Protein AF-A0A920BK33-F1 (afdb_monomer)

Secondary structure (DSSP, 8-state):
-THHHHHHHHHHHHHS-HHHHHHHIIIIIIIIIIHHH-TT--SS-HHHHHHHHHHHHHHHHHHHHHHHHHTS-HHHHHHHHHTT--HHHHIIIIIHHHTHHHHHHHHHHHHHHHHHTHHHHHHHTTTT---TT-S---S-HHHHHHHTT-HHHHHHHHHTT-

Solvent-accessible surface area (backbone atoms only — not comparable to full-atom values): 8915 Å² total; per-residue (Å²): 122,59,70,76,55,47,53,58,50,52,54,54,54,68,71,48,58,56,60,57,47,9,49,44,16,34,72,46,37,22,60,71,50,50,28,70,77,36,72,86,55,60,75,45,32,67,65,28,18,50,51,43,45,42,67,64,34,49,61,54,29,51,48,42,33,48,53,23,51,65,67,49,63,64,65,65,54,50,55,38,43,74,72,69,49,53,70,67,54,41,40,66,73,45,41,50,65,72,16,42,70,37,40,52,49,20,50,54,53,31,52,56,47,49,64,68,46,48,57,22,38,35,45,8,49,45,70,68,66,74,68,89,75,69,66,87,66,83,50,52,76,69,52,51,60,55,53,74,76,34,74,72,60,60,51,57,64,61,65,75,73,115

Foldseek 3Di:
DCVVVLVVVLVVLVVDDLLVLLVCLLPPVCVPPVCVVPVPDDSADPVSLCVSLCVSLVSQLVVQLVVLLVPQDVVQVVVCVVVVHDPVCCCPPPRCVSSVVSNVVSVVVSVVSSVVSVSSNCSRRCVPDPPPVPPPVVPDPVNVVVVVPPPVVVVVVVVVPD

Radius of gyration: 27.01 Å; Cα contacts (8 Å, |Δi|>4): 132; chains: 1; bounding box: 64×38×72 Å

Structure (mmCIF, N/CA/C/O backbone):
data_AF-A0A920BK33-F1
#
_entry.id   AF-A0A920BK33-F1
#
loop_
_atom_site.group_PDB
_atom_site.id
_atom_site.type_symbol
_atom_site.label_atom_id
_atom_site.label_alt_id
_atom_site.label_comp_id
_atom_site.label_asym_id
_atom_site.label_entity_id
_atom_site.label_seq_id
_atom_site.pdbx_PDB_ins_code
_atom_site.Cartn_x
_atom_site.Cartn_y
_atom_site.Cartn_z
_atom_site.occupancy
_atom_site.B_iso_or_equiv
_atom_site.auth_seq_id
_atom_site.auth_comp_id
_atom_site.auth_asym_id
_atom_site.auth_atom_id
_atom_site.pdbx_PDB_model_num
ATOM 1 N N . MET A 1 1 ? -18.992 2.428 3.355 1.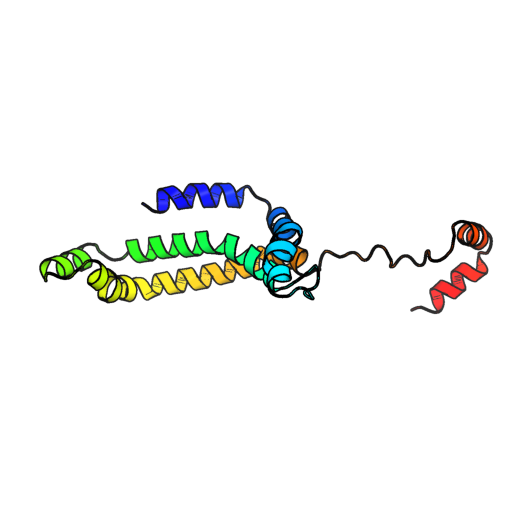00 57.91 1 MET A N 1
ATOM 2 C CA . MET A 1 1 ? -19.258 3.089 2.050 1.00 57.91 1 MET A CA 1
ATOM 3 C C . MET A 1 1 ? -18.087 2.863 1.094 1.00 57.91 1 MET A C 1
ATOM 5 O O . MET A 1 1 ? -18.321 2.778 -0.106 1.00 57.91 1 MET A O 1
ATOM 9 N N . VAL A 1 2 ? -16.860 2.687 1.607 1.00 59.25 2 VAL A N 1
ATOM 10 C CA . VAL A 1 2 ? -15.651 2.531 0.790 1.00 59.25 2 VAL A CA 1
ATOM 11 C C . VAL A 1 2 ? -15.510 1.102 0.245 1.00 59.25 2 VAL A C 1
ATOM 13 O O . VAL A 1 2 ? -15.148 0.959 -0.916 1.00 59.25 2 VAL A O 1
ATOM 16 N N . ARG A 1 3 ? -15.995 0.061 0.949 1.00 63.75 3 ARG A N 1
ATOM 17 C CA . ARG A 1 3 ? -16.205 -1.296 0.372 1.00 63.75 3 ARG A CA 1
ATOM 18 C C . ARG A 1 3 ? -16.908 -1.332 -0.993 1.00 63.75 3 ARG A C 1
ATOM 20 O O . ARG A 1 3 ? -16.628 -2.219 -1.790 1.00 63.75 3 ARG A O 1
ATOM 27 N N . LYS A 1 4 ? -17.813 -0.385 -1.276 1.00 72.19 4 LYS A N 1
ATOM 28 C CA . LYS A 1 4 ? -18.540 -0.301 -2.557 1.00 72.19 4 LYS A CA 1
ATOM 29 C C . LYS A 1 4 ? -17.646 0.175 -3.713 1.00 72.19 4 LYS A C 1
ATOM 31 O O . LYS A 1 4 ? -17.949 -0.108 -4.862 1.00 72.19 4 LYS A O 1
ATOM 36 N N . TRP A 1 5 ? -16.556 0.868 -3.387 1.00 70.69 5 TRP A N 1
ATOM 37 C CA . TRP A 1 5 ? -15.574 1.416 -4.323 1.00 70.69 5 TRP A CA 1
ATOM 38 C C . TRP A 1 5 ? -14.296 0.577 -4.389 1.00 70.69 5 TRP A C 1
ATOM 40 O O . TRP A 1 5 ? -13.740 0.408 -5.465 1.00 70.69 5 TRP A O 1
ATOM 50 N N . LEU A 1 6 ? -13.867 -0.005 -3.267 1.00 70.69 6 LEU A N 1
ATOM 51 C CA . LEU A 1 6 ? -12.651 -0.816 -3.180 1.00 70.69 6 LEU A CA 1
ATOM 52 C C . LEU A 1 6 ? -12.790 -2.177 -3.863 1.00 70.69 6 LEU A C 1
ATOM 54 O O . LEU A 1 6 ? -11.857 -2.602 -4.534 1.00 70.69 6 LEU A O 1
ATOM 58 N N . LYS A 1 7 ? -13.946 -2.847 -3.741 1.00 73.12 7 LYS A N 1
ATOM 59 C CA . LYS A 1 7 ? -14.175 -4.158 -4.378 1.00 73.12 7 LYS A CA 1
ATOM 60 C C . LYS A 1 7 ? -14.027 -4.101 -5.907 1.00 73.12 7 LYS A C 1
ATOM 62 O O . LYS A 1 7 ? -13.206 -4.848 -6.428 1.00 73.12 7 LYS A O 1
ATOM 67 N N . PRO A 1 8 ? -14.711 -3.179 -6.612 1.00 78.38 8 PRO A N 1
ATOM 68 C CA . PRO A 1 8 ? -14.547 -3.037 -8.058 1.00 78.38 8 PRO A CA 1
ATOM 69 C C . PRO A 1 8 ? -13.125 -2.626 -8.462 1.00 78.38 8 PRO A C 1
ATOM 71 O O . PRO A 1 8 ? -12.599 -3.118 -9.452 1.00 78.38 8 PRO A O 1
ATOM 74 N N . LEU A 1 9 ? -12.474 -1.751 -7.686 1.00 75.31 9 LEU A N 1
ATOM 75 C CA . LEU A 1 9 ? -11.092 -1.332 -7.949 1.00 75.31 9 LEU A CA 1
ATOM 76 C C . LEU A 1 9 ? -10.114 -2.505 -7.862 1.00 75.31 9 LEU A C 1
ATOM 78 O O . LEU A 1 9 ? -9.252 -2.643 -8.723 1.00 75.31 9 LEU A O 1
ATOM 82 N N . LEU A 1 10 ? -10.261 -3.359 -6.849 1.00 71.88 10 LEU A N 1
ATOM 83 C CA . LEU A 1 10 ? -9.428 -4.547 -6.685 1.00 71.88 10 LEU A CA 1
ATOM 84 C C . LEU A 1 10 ? -9.695 -5.590 -7.778 1.00 71.88 10 LEU A C 1
ATOM 86 O O . LEU A 1 10 ? -8.745 -6.216 -8.233 1.00 71.88 10 LEU A O 1
ATOM 90 N N . GLU A 1 11 ? -10.939 -5.748 -8.238 1.00 77.44 11 GLU A N 1
ATOM 91 C CA . GLU A 1 11 ? -11.285 -6.635 -9.362 1.00 77.44 11 GLU A CA 1
ATOM 92 C C . GLU A 1 11 ? -10.686 -6.144 -10.688 1.00 77.44 11 GLU A C 1
ATOM 94 O O . GLU A 1 11 ? -10.095 -6.929 -11.428 1.00 77.44 11 GLU A O 1
ATOM 99 N N . ILE A 1 12 ? -10.762 -4.838 -10.961 1.00 77.50 12 ILE A N 1
ATOM 100 C CA . ILE A 1 12 ? -10.160 -4.233 -12.158 1.00 77.50 12 ILE A CA 1
ATOM 101 C C . ILE A 1 12 ? -8.633 -4.339 -12.101 1.00 77.50 12 ILE A C 1
ATOM 103 O O . ILE A 1 12 ? -8.010 -4.741 -13.079 1.00 77.50 12 ILE A O 1
ATOM 107 N N . LEU A 1 13 ? -8.022 -4.023 -10.956 1.00 70.56 13 LEU A N 1
ATOM 108 C CA . LEU A 1 13 ? -6.572 -4.118 -10.781 1.00 70.56 13 LEU A CA 1
ATOM 109 C C . LEU A 1 13 ? -6.071 -5.565 -10.841 1.00 70.56 13 LEU A C 1
ATOM 111 O O . LEU A 1 13 ? -4.995 -5.795 -11.376 1.00 70.56 13 LEU A O 1
ATOM 115 N N . ALA A 1 14 ? -6.843 -6.538 -10.349 1.00 70.06 14 ALA A N 1
ATOM 116 C CA . ALA A 1 14 ? -6.518 -7.958 -10.489 1.00 70.06 14 ALA A CA 1
ATOM 117 C C . ALA A 1 14 ? -6.647 -8.453 -11.939 1.00 70.06 14 ALA A C 1
ATOM 119 O O . ALA A 1 14 ? -5.964 -9.399 -12.325 1.00 70.06 14 ALA A O 1
ATOM 120 N N . GLY A 1 15 ? -7.501 -7.814 -12.743 1.00 78.25 15 GLY A N 1
ATOM 121 C CA . GLY A 1 15 ? -7.628 -8.086 -14.173 1.00 78.25 15 GLY A CA 1
ATOM 122 C C . GLY A 1 15 ? -6.491 -7.508 -15.021 1.00 78.25 15 GLY A C 1
ATOM 123 O O . GLY A 1 15 ? -6.278 -7.974 -16.139 1.00 78.25 15 GLY A O 1
ATOM 124 N N . ILE A 1 16 ? -5.749 -6.516 -14.512 1.00 82.81 16 ILE A N 1
ATOM 125 C CA . ILE A 1 16 ? -4.621 -5.897 -15.217 1.00 82.81 16 ILE A CA 1
ATOM 126 C C . ILE A 1 16 ? -3.334 -6.666 -14.878 1.00 82.81 16 ILE A C 1
ATOM 128 O O . ILE A 1 16 ? -2.917 -6.685 -13.720 1.00 82.81 16 ILE A O 1
ATOM 132 N N . PRO A 1 17 ? -2.644 -7.261 -15.868 1.00 85.06 17 PRO A N 1
ATOM 133 C CA . PRO A 1 17 ? -1.352 -7.891 -15.628 1.00 85.06 17 PRO A CA 1
ATOM 134 C C . PRO A 1 17 ? -0.329 -6.875 -15.106 1.00 85.06 17 PRO A C 1
ATOM 136 O O . PRO A 1 17 ? -0.213 -5.770 -15.640 1.00 85.06 17 PRO A O 1
ATOM 139 N N . SER A 1 18 ? 0.490 -7.268 -14.129 1.00 87.00 18 SER A N 1
ATOM 140 C CA . SER A 1 18 ? 1.536 -6.407 -13.550 1.00 87.00 18 SER A CA 1
ATOM 141 C C . SER A 1 18 ? 2.547 -5.902 -14.593 1.00 87.00 18 SER A C 1
ATOM 143 O O . SER A 1 18 ? 3.023 -4.771 -14.499 1.00 87.00 18 SER A O 1
ATOM 145 N N . VAL A 1 19 ? 2.796 -6.669 -15.664 1.00 88.56 19 VAL A N 1
ATOM 146 C CA . VAL A 1 19 ? 3.578 -6.232 -16.842 1.00 88.56 19 VAL A C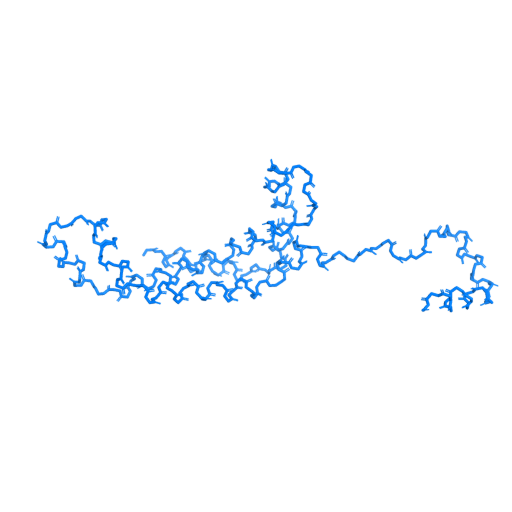A 1
ATOM 147 C C . VAL A 1 19 ? 3.050 -4.934 -17.444 1.00 88.56 19 VAL A C 1
ATOM 149 O O . VAL A 1 19 ? 3.830 -4.050 -17.795 1.00 88.56 19 VAL A O 1
ATOM 152 N N . VAL A 1 20 ? 1.726 -4.811 -17.571 1.00 89.81 20 VAL A N 1
ATOM 153 C CA . VAL A 1 20 ? 1.081 -3.651 -18.199 1.00 89.81 20 VAL A CA 1
ATOM 154 C C . VAL A 1 20 ? 1.316 -2.405 -17.354 1.00 89.81 20 VAL A C 1
ATOM 156 O O . VAL A 1 20 ? 1.584 -1.340 -17.902 1.00 89.81 20 VAL A O 1
ATOM 159 N N . LEU A 1 21 ? 1.302 -2.543 -16.027 1.00 88.19 21 LEU A N 1
ATOM 160 C CA . LEU A 1 21 ? 1.621 -1.449 -15.110 1.00 88.19 21 LEU A CA 1
ATOM 161 C C . LEU A 1 21 ? 3.102 -1.062 -15.160 1.00 88.19 21 LEU A C 1
ATOM 163 O O . LEU A 1 21 ? 3.410 0.127 -15.155 1.00 88.19 21 LEU A O 1
ATOM 167 N N . GLY A 1 22 ? 4.014 -2.031 -15.283 1.00 89.12 22 GLY A N 1
ATOM 168 C CA . GLY A 1 22 ? 5.434 -1.758 -15.532 1.00 89.12 22 GLY A CA 1
ATOM 169 C C . GLY A 1 22 ? 5.660 -0.996 -16.842 1.00 89.12 22 GLY A C 1
ATOM 170 O O . GLY A 1 22 ? 6.375 0.004 -16.873 1.00 89.12 22 GLY A O 1
ATOM 171 N N . PHE A 1 23 ? 4.984 -1.404 -17.918 1.00 89.56 23 PHE A N 1
ATOM 172 C CA . PHE A 1 23 ? 5.034 -0.707 -19.204 1.00 89.56 23 PHE A CA 1
ATOM 173 C C . PHE A 1 23 ? 4.402 0.691 -19.141 1.00 89.56 23 PHE A C 1
ATOM 175 O O . PHE A 1 23 ? 4.951 1.643 -19.693 1.00 89.56 23 PHE A O 1
ATOM 182 N N . PHE A 1 24 ? 3.281 0.846 -18.434 1.00 91.06 24 PHE A N 1
ATOM 183 C CA . PHE A 1 24 ? 2.658 2.144 -18.173 1.00 91.06 24 PHE A CA 1
ATOM 184 C C . PHE A 1 24 ? 3.597 3.070 -17.388 1.00 91.06 24 PHE A C 1
ATOM 186 O O . PHE A 1 24 ? 3.730 4.249 -17.727 1.00 91.06 24 PHE A O 1
ATOM 193 N N . ALA A 1 25 ? 4.308 2.535 -16.393 1.00 90.69 25 ALA A N 1
ATOM 194 C CA . ALA A 1 25 ? 5.298 3.292 -15.643 1.00 90.69 25 ALA A CA 1
ATOM 195 C C . ALA A 1 25 ? 6.421 3.817 -16.549 1.00 90.69 25 ALA A C 1
ATOM 197 O O . ALA A 1 25 ? 6.754 4.996 -16.491 1.00 90.69 25 ALA A O 1
ATOM 198 N N . LEU A 1 26 ? 6.928 2.993 -17.463 1.00 89.44 26 LEU A N 1
ATOM 199 C CA . LEU A 1 26 ? 7.933 3.429 -18.434 1.00 89.44 26 LEU A CA 1
ATOM 200 C C . LEU A 1 26 ? 7.399 4.446 -19.434 1.00 89.44 26 LEU A C 1
ATOM 202 O O . LEU A 1 26 ? 8.017 5.478 -19.684 1.00 89.44 26 LEU A O 1
ATOM 206 N N . ARG A 1 27 ? 6.270 4.128 -20.069 1.00 90.06 27 ARG A N 1
ATOM 207 C CA . ARG A 1 27 ? 5.827 4.854 -21.257 1.00 90.06 27 ARG A CA 1
ATOM 208 C C . ARG A 1 27 ? 5.074 6.128 -20.920 1.00 90.06 27 ARG A C 1
ATOM 210 O O . ARG A 1 27 ? 5.051 7.043 -21.740 1.00 90.06 27 ARG A O 1
ATOM 217 N N . TRP A 1 28 ? 4.464 6.180 -19.743 1.00 92.38 28 TRP A N 1
ATOM 218 C CA . TRP A 1 28 ? 3.652 7.306 -19.320 1.00 92.38 28 TRP A CA 1
ATOM 219 C C . TRP A 1 28 ? 4.212 7.987 -18.072 1.00 92.38 28 TRP A C 1
ATOM 221 O O . TRP A 1 28 ? 4.439 9.194 -18.122 1.00 92.38 28 TRP A O 1
ATOM 231 N N . ILE A 1 29 ? 4.500 7.251 -16.990 1.00 92.12 29 ILE A N 1
ATOM 232 C CA . ILE A 1 29 ? 4.972 7.869 -15.734 1.00 92.12 29 ILE A CA 1
ATOM 233 C C . ILE A 1 29 ? 6.367 8.487 -15.904 1.00 92.12 29 ILE A C 1
ATOM 235 O O . ILE A 1 29 ? 6.563 9.633 -15.502 1.00 92.12 29 ILE A O 1
ATOM 239 N N . THR A 1 30 ? 7.329 7.787 -16.513 1.00 90.69 30 THR A N 1
ATOM 240 C CA . THR A 1 30 ? 8.682 8.335 -16.693 1.00 90.69 30 THR A CA 1
ATOM 241 C C . THR A 1 30 ? 8.675 9.656 -17.472 1.00 90.69 30 THR A C 1
ATOM 243 O O . THR A 1 30 ? 9.139 10.642 -16.903 1.00 90.69 30 THR A O 1
ATOM 246 N N . PRO A 1 31 ? 8.122 9.756 -18.698 1.00 91.50 31 PRO A N 1
ATOM 247 C CA . PRO A 1 31 ? 8.172 11.012 -19.445 1.00 91.50 31 PRO A CA 1
ATOM 248 C C . PRO A 1 31 ? 7.276 12.113 -18.868 1.00 91.50 31 PRO A C 1
ATOM 250 O O . PRO A 1 31 ? 7.674 13.271 -18.852 1.00 91.50 31 PRO A O 1
ATOM 253 N N . ASN A 1 32 ? 6.077 11.784 -18.370 1.00 92.69 32 ASN A N 1
ATOM 254 C CA . ASN A 1 32 ? 5.101 12.807 -17.968 1.00 92.69 32 ASN A CA 1
ATOM 255 C C . ASN A 1 32 ? 5.166 13.195 -16.487 1.00 92.69 32 ASN A C 1
ATOM 257 O O . ASN A 1 32 ? 4.572 14.197 -16.094 1.00 92.69 32 ASN A O 1
ATOM 261 N N . ILE A 1 33 ? 5.830 12.411 -15.639 1.00 92.50 33 ILE A N 1
ATOM 262 C CA . ILE A 1 33 ? 5.956 12.727 -14.211 1.00 92.50 33 ILE A CA 1
ATOM 263 C C . ILE A 1 33 ? 7.423 12.905 -13.853 1.00 92.50 33 ILE A C 1
ATOM 265 O O . ILE A 1 33 ? 7.812 13.975 -13.395 1.00 92.50 33 ILE A O 1
ATOM 269 N N . VAL A 1 34 ? 8.253 11.887 -14.083 1.00 91.56 34 VAL A N 1
ATOM 270 C CA . VAL A 1 34 ? 9.644 11.911 -13.610 1.00 91.56 34 VAL A CA 1
ATOM 271 C C . VAL A 1 34 ? 10.490 12.902 -14.411 1.00 91.56 34 VAL A C 1
ATOM 273 O O . VAL A 1 34 ? 11.148 13.749 -13.815 1.00 91.56 34 VAL A O 1
ATOM 276 N N . GLN A 1 35 ? 10.424 12.853 -15.743 1.00 90.56 35 GLN A N 1
ATOM 277 C CA . GLN A 1 35 ? 11.197 13.731 -16.628 1.00 90.56 35 GLN A CA 1
ATOM 278 C C . GLN A 1 35 ? 10.683 15.176 -16.646 1.00 90.56 35 GLN A C 1
ATOM 280 O O . GLN A 1 35 ? 11.449 16.096 -16.912 1.00 90.56 35 GLN A O 1
ATOM 285 N N . ASN A 1 36 ? 9.423 15.401 -16.268 1.00 90.81 36 ASN A N 1
ATOM 286 C CA . ASN A 1 36 ? 8.899 16.751 -16.051 1.00 90.81 36 ASN A CA 1
ATOM 287 C C . ASN A 1 36 ? 9.484 17.423 -14.797 1.00 90.81 36 ASN A C 1
ATOM 289 O O . ASN A 1 36 ? 9.541 18.648 -14.734 1.00 90.81 36 ASN A O 1
ATOM 293 N N . ILE A 1 37 ? 9.911 16.639 -13.802 1.00 90.56 37 ILE A N 1
ATOM 294 C CA . ILE A 1 37 ? 10.556 17.147 -12.581 1.00 90.56 37 ILE A CA 1
ATOM 295 C C . ILE A 1 37 ? 12.083 17.171 -12.748 1.00 90.56 37 ILE A C 1
ATOM 297 O O . ILE A 1 37 ? 12.743 18.087 -12.267 1.00 90.56 37 ILE A O 1
ATOM 301 N N . ASN A 1 38 ? 12.645 16.172 -13.429 1.00 89.81 38 ASN A N 1
ATOM 302 C CA . ASN A 1 38 ? 14.069 16.060 -13.721 1.00 89.81 38 ASN A CA 1
ATOM 303 C C . ASN A 1 38 ? 14.274 15.646 -15.184 1.00 89.81 38 ASN A C 1
ATOM 305 O O . ASN A 1 38 ? 14.240 14.458 -15.499 1.00 89.81 38 ASN A O 1
ATOM 309 N N . ALA A 1 39 ? 14.511 16.623 -16.059 1.00 85.25 39 ALA A N 1
ATOM 310 C CA . ALA A 1 39 ? 14.639 16.406 -17.502 1.00 85.25 39 ALA A CA 1
ATOM 311 C C . ALA A 1 39 ? 15.777 15.441 -17.885 1.00 85.25 39 ALA A C 1
ATOM 313 O O . ALA A 1 39 ? 15.664 14.736 -18.886 1.00 85.25 39 ALA A O 1
ATOM 314 N N . ASP A 1 40 ? 16.822 15.349 -17.058 1.00 88.00 40 ASP A N 1
ATOM 315 C CA . ASP A 1 40 ? 17.972 14.464 -17.279 1.00 88.00 40 ASP A CA 1
ATOM 316 C C . ASP A 1 40 ? 17.742 13.038 -16.747 1.00 88.00 40 ASP A C 1
ATOM 318 O O . ASP A 1 40 ? 18.640 12.191 -16.780 1.00 88.00 40 ASP A O 1
ATOM 322 N N . ALA A 1 41 ? 16.547 12.742 -16.224 1.00 85.50 41 ALA A N 1
ATOM 323 C CA . ALA A 1 41 ? 16.239 11.421 -15.704 1.00 85.50 41 ALA A CA 1
ATOM 324 C C . ALA A 1 41 ? 16.246 10.364 -16.831 1.00 85.50 41 ALA A C 1
ATOM 326 O O . ALA A 1 41 ? 15.602 10.555 -17.872 1.00 85.50 41 ALA A O 1
ATOM 327 N N . PRO A 1 42 ? 16.918 9.214 -16.627 1.00 84.50 42 PRO A N 1
ATOM 328 C CA . PRO A 1 42 ? 16.958 8.143 -17.617 1.00 84.50 42 PRO A CA 1
ATOM 329 C C . PRO A 1 42 ? 15.555 7.590 -17.912 1.00 84.50 42 PRO A C 1
ATOM 331 O O . PRO A 1 42 ? 14.637 7.725 -17.108 1.00 84.50 42 PRO A O 1
ATOM 334 N N . GLY A 1 43 ? 15.376 6.921 -19.056 1.00 79.50 43 GLY A N 1
ATOM 335 C CA . GLY A 1 43 ? 14.083 6.315 -19.428 1.00 79.50 43 GLY A CA 1
ATOM 336 C C . GLY A 1 43 ? 13.591 5.232 -18.451 1.00 79.50 43 GLY A C 1
ATOM 337 O O . GLY A 1 43 ? 12.393 4.958 -18.371 1.00 79.50 43 GLY A O 1
ATOM 338 N N . PHE A 1 44 ? 14.509 4.668 -17.665 1.00 86.00 44 PHE A N 1
ATOM 339 C CA . PHE A 1 44 ? 14.250 3.704 -16.601 1.00 86.00 44 PHE A CA 1
ATOM 340 C C . PHE A 1 44 ? 14.612 4.334 -15.260 1.00 86.00 44 PHE A C 1
ATOM 342 O O . PHE A 1 44 ? 15.762 4.717 -15.051 1.00 86.00 44 PHE A O 1
ATOM 349 N N . THR A 1 45 ? 13.651 4.453 -14.342 1.00 88.00 45 THR A N 1
ATOM 350 C CA . THR A 1 45 ? 13.888 5.102 -13.044 1.00 88.00 45 THR A CA 1
ATOM 351 C C . THR A 1 45 ? 13.220 4.352 -11.904 1.00 88.00 45 THR A C 1
ATOM 353 O O . THR A 1 45 ? 12.096 3.860 -12.020 1.00 88.00 45 THR A O 1
ATOM 356 N N . LEU A 1 46 ? 13.889 4.337 -10.748 1.00 89.00 46 LEU A N 1
ATOM 357 C CA . LEU A 1 46 ? 13.306 3.804 -9.518 1.00 89.00 46 LEU A CA 1
ATOM 358 C C . LEU A 1 46 ? 12.093 4.633 -9.059 1.00 89.00 46 LEU A C 1
ATOM 360 O O . LEU A 1 46 ? 11.171 4.092 -8.457 1.00 89.00 46 LEU A O 1
ATOM 364 N N . ALA A 1 47 ? 12.062 5.928 -9.387 1.00 90.56 47 ALA A N 1
ATOM 365 C CA . ALA A 1 47 ? 10.929 6.802 -9.100 1.00 90.56 47 ALA A CA 1
ATOM 366 C C . ALA A 1 47 ? 9.663 6.354 -9.848 1.00 90.56 47 ALA A C 1
ATOM 368 O O . ALA A 1 47 ? 8.618 6.180 -9.224 1.00 90.56 47 ALA A O 1
ATOM 369 N N . ALA A 1 48 ? 9.756 6.093 -11.157 1.00 90.88 48 ALA A N 1
ATOM 370 C CA . ALA A 1 48 ? 8.628 5.583 -11.936 1.00 90.88 48 ALA A CA 1
ATOM 371 C C . ALA A 1 48 ? 8.170 4.204 -11.436 1.00 90.88 48 ALA A C 1
ATOM 373 O O . ALA A 1 48 ? 6.968 3.970 -11.301 1.00 90.88 48 ALA A O 1
ATOM 374 N N . ALA A 1 49 ? 9.117 3.323 -11.091 1.00 90.94 49 ALA A N 1
ATOM 375 C CA . ALA A 1 49 ? 8.823 2.027 -10.482 1.00 90.94 49 ALA A CA 1
ATOM 376 C C . ALA A 1 49 ? 8.055 2.171 -9.155 1.00 90.94 49 ALA A C 1
ATOM 378 O O . ALA A 1 49 ? 7.01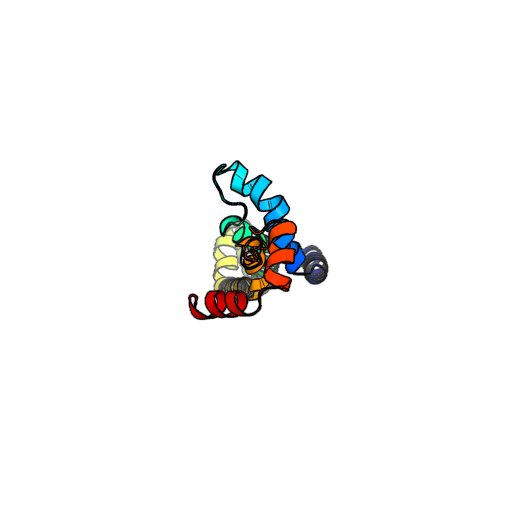2 1.545 -8.972 1.00 90.94 49 ALA A O 1
ATOM 379 N N . GLY A 1 50 ? 8.526 3.035 -8.251 1.00 92.69 50 GLY A N 1
ATOM 380 C CA . GLY A 1 50 ? 7.887 3.293 -6.961 1.00 92.69 50 GLY A CA 1
ATOM 381 C C . GLY A 1 50 ? 6.487 3.893 -7.097 1.00 92.69 50 GLY A C 1
ATOM 382 O O . GLY A 1 50 ? 5.575 3.473 -6.389 1.00 92.69 50 GLY A O 1
ATOM 383 N N . ILE A 1 51 ? 6.285 4.814 -8.045 1.00 92.75 51 ILE A N 1
ATOM 384 C CA . ILE A 1 51 ? 4.960 5.377 -8.344 1.00 92.75 51 ILE A CA 1
ATOM 385 C C . ILE A 1 51 ? 4.019 4.281 -8.860 1.00 92.75 51 ILE A C 1
ATOM 387 O O . ILE A 1 51 ? 2.897 4.168 -8.370 1.00 92.75 51 ILE A O 1
ATOM 391 N N . GLY A 1 52 ? 4.472 3.447 -9.803 1.00 91.38 52 GLY A N 1
ATOM 392 C CA . GLY A 1 52 ? 3.672 2.344 -10.343 1.00 91.38 52 GLY A CA 1
ATOM 393 C C . GLY A 1 52 ? 3.235 1.347 -9.263 1.00 91.38 52 GLY A C 1
ATOM 394 O O . GLY A 1 52 ? 2.052 1.024 -9.157 1.00 91.38 52 GLY A O 1
ATOM 395 N N . VAL A 1 53 ? 4.168 0.920 -8.408 1.00 92.50 53 VAL A N 1
ATOM 396 C CA . VAL A 1 53 ? 3.881 0.023 -7.273 1.00 92.50 53 VAL A CA 1
ATOM 397 C C . VAL A 1 53 ? 2.983 0.700 -6.230 1.00 92.50 53 VAL A C 1
ATOM 399 O O . VAL A 1 53 ? 2.080 0.067 -5.676 1.00 92.50 53 VAL A O 1
ATOM 402 N N . GLY A 1 54 ? 3.186 1.995 -5.982 1.00 92.12 54 GLY A N 1
ATOM 403 C CA . GLY A 1 54 ? 2.367 2.792 -5.074 1.00 92.12 54 GLY A CA 1
ATOM 404 C C . GLY A 1 54 ? 0.906 2.850 -5.513 1.00 92.12 54 GLY A C 1
ATOM 405 O O . GLY A 1 54 ? 0.023 2.539 -4.717 1.00 92.12 54 GLY A O 1
ATOM 406 N N . ILE A 1 55 ? 0.643 3.160 -6.787 1.00 90.12 55 ILE A N 1
ATOM 407 C CA . ILE A 1 55 ? -0.718 3.209 -7.353 1.00 90.12 55 ILE A CA 1
ATOM 408 C C . ILE A 1 55 ? -1.456 1.884 -7.134 1.00 90.12 55 ILE A C 1
ATOM 410 O O . ILE A 1 55 ? -2.632 1.888 -6.772 1.00 90.12 55 ILE A O 1
ATOM 414 N N . LEU A 1 56 ? -0.763 0.758 -7.301 1.00 87.56 56 LEU A N 1
ATOM 415 C CA . LEU A 1 56 ? -1.342 -0.567 -7.094 1.00 87.56 56 LEU A CA 1
ATOM 416 C C . LEU A 1 56 ? -1.608 -0.864 -5.611 1.00 87.56 56 LEU A C 1
ATOM 418 O O . LEU A 1 56 ? -2.639 -1.441 -5.265 1.00 87.56 56 LEU A O 1
ATOM 422 N N . THR A 1 57 ? -0.691 -0.477 -4.725 1.00 90.62 57 THR A N 1
ATOM 423 C CA . THR A 1 57 ? -0.723 -0.871 -3.308 1.00 90.62 57 THR A CA 1
ATOM 424 C C . THR A 1 57 ? -1.616 0.044 -2.455 1.00 90.62 57 THR A C 1
ATOM 426 O O . THR A 1 57 ? -2.170 -0.397 -1.447 1.00 90.62 57 THR A O 1
ATOM 429 N N . ILE A 1 58 ? -1.823 1.302 -2.860 1.00 91.75 58 ILE A N 1
ATOM 430 C CA . ILE A 1 58 ? -2.667 2.277 -2.144 1.00 91.75 58 ILE A CA 1
ATOM 431 C C . ILE A 1 58 ? -4.101 1.759 -1.897 1.00 91.75 58 ILE A C 1
ATOM 433 O O . ILE A 1 58 ? -4.534 1.792 -0.742 1.00 91.75 58 ILE A O 1
ATOM 437 N N . PRO A 1 59 ? -4.843 1.247 -2.903 1.00 88.12 59 PRO A N 1
ATOM 438 C CA . PRO A 1 59 ? -6.192 0.713 -2.702 1.00 88.12 59 PRO A CA 1
ATOM 439 C C . PRO A 1 59 ? -6.234 -0.430 -1.688 1.00 88.12 59 PRO A C 1
ATOM 441 O O . PRO A 1 59 ? -7.156 -0.511 -0.880 1.00 88.12 59 PRO A O 1
ATOM 444 N N . LEU A 1 60 ? -5.216 -1.294 -1.699 1.00 89.25 60 LEU A N 1
ATOM 445 C CA . LEU A 1 60 ? -5.108 -2.403 -0.758 1.00 89.25 60 LEU A CA 1
ATOM 446 C C . LEU A 1 60 ? -4.964 -1.887 0.677 1.00 89.25 60 LEU A C 1
ATOM 448 O O . LEU A 1 60 ? -5.765 -2.249 1.538 1.00 89.25 60 LEU A O 1
ATOM 452 N N . ILE A 1 61 ? -3.983 -1.014 0.928 1.00 93.88 61 ILE A N 1
ATOM 453 C CA . ILE A 1 61 ? -3.741 -0.453 2.266 1.00 93.88 61 ILE A CA 1
ATOM 454 C C . ILE A 1 61 ? -4.974 0.317 2.746 1.00 93.88 61 ILE A C 1
ATOM 456 O O . ILE A 1 61 ? -5.370 0.171 3.902 1.00 93.88 61 ILE A O 1
ATOM 460 N N . ALA A 1 62 ? -5.614 1.094 1.867 1.00 92.25 62 ALA A N 1
ATOM 461 C CA . ALA A 1 62 ? -6.834 1.828 2.182 1.00 92.25 62 ALA A CA 1
ATOM 462 C C . ALA A 1 62 ? -7.987 0.893 2.582 1.00 92.25 62 ALA A C 1
ATOM 464 O O . ALA A 1 62 ? -8.683 1.178 3.555 1.00 92.25 62 ALA A O 1
ATOM 465 N N . SER A 1 63 ? -8.160 -0.238 1.888 1.00 91.44 63 SER A N 1
ATOM 466 C CA . SER A 1 63 ? -9.189 -1.228 2.229 1.00 91.44 63 SER A CA 1
ATOM 467 C C . SER A 1 63 ? -8.956 -1.857 3.591 1.00 91.44 63 SER A C 1
ATOM 469 O O . SER A 1 63 ? -9.863 -1.877 4.420 1.00 91.44 63 SER A O 1
ATOM 471 N N . VAL A 1 64 ? -7.737 -2.333 3.845 1.00 92.81 64 VAL A N 1
ATOM 472 C CA . VAL A 1 64 ? -7.410 -2.983 5.121 1.00 92.81 64 VAL A CA 1
ATOM 473 C C . VAL A 1 64 ? -7.484 -1.973 6.270 1.00 92.81 64 VAL A C 1
ATOM 475 O O . VAL A 1 64 ? -7.942 -2.301 7.362 1.00 92.81 64 VAL A O 1
ATOM 478 N N . SER A 1 65 ? -7.112 -0.718 6.015 1.00 95.19 65 SER A N 1
ATOM 479 C CA . SER A 1 65 ? -7.249 0.367 6.990 1.00 95.19 65 SER A CA 1
ATOM 480 C C . SER A 1 65 ? -8.715 0.713 7.283 1.00 95.19 65 SER A C 1
ATOM 482 O O . SER A 1 65 ? -9.049 0.969 8.439 1.00 95.19 65 SER A O 1
ATOM 484 N N . GLU A 1 66 ? -9.610 0.704 6.281 1.00 92.75 66 GLU A N 1
ATOM 485 C CA . GLU A 1 66 ? -11.059 0.866 6.507 1.00 92.75 66 GLU A CA 1
ATOM 486 C C . GLU A 1 66 ? -11.587 -0.271 7.385 1.00 92.75 66 GLU A C 1
ATOM 488 O O . GLU A 1 66 ? -12.283 -0.001 8.363 1.00 92.75 66 GLU A O 1
ATOM 493 N N . ASP A 1 67 ? -11.225 -1.519 7.075 1.00 93.19 67 ASP A N 1
ATOM 494 C CA . ASP A 1 67 ? -11.646 -2.683 7.857 1.00 93.19 67 ASP A CA 1
ATOM 495 C C . ASP A 1 67 ? -11.139 -2.590 9.312 1.00 93.19 67 ASP A C 1
ATOM 497 O O . ASP A 1 67 ? -11.907 -2.820 10.249 1.00 93.19 67 ASP A O 1
ATOM 501 N N . ALA A 1 68 ? -9.891 -2.154 9.525 1.00 95.50 68 ALA A N 1
ATOM 502 C CA . ALA A 1 68 ? -9.328 -1.920 10.857 1.00 95.50 68 ALA A CA 1
ATOM 503 C C . ALA A 1 68 ? -10.088 -0.838 11.644 1.00 95.50 68 ALA A C 1
ATOM 505 O O . ALA A 1 68 ? -10.398 -1.015 12.822 1.00 95.50 68 ALA A O 1
ATOM 506 N N . LEU A 1 69 ? -10.427 0.281 11.001 1.00 95.12 69 LEU A N 1
ATOM 507 C CA . LEU A 1 69 ? -11.200 1.357 11.627 1.00 95.12 69 LEU A CA 1
ATOM 508 C C . LEU A 1 69 ? -12.653 0.937 11.895 1.00 95.12 69 LEU A C 1
ATOM 510 O O . LEU A 1 69 ? -13.245 1.372 12.887 1.00 95.12 69 LEU A O 1
ATOM 514 N N . ALA A 1 70 ? -13.241 0.116 11.025 1.00 92.94 70 ALA A N 1
ATOM 515 C CA . ALA A 1 70 ? -14.604 -0.389 11.168 1.00 92.94 70 ALA A CA 1
ATOM 516 C C . ALA A 1 70 ? -14.733 -1.425 12.294 1.00 92.94 70 ALA A C 1
ATOM 518 O O . ALA A 1 70 ? -15.807 -1.545 12.878 1.00 92.94 70 ALA A O 1
ATOM 519 N N . ALA A 1 71 ? -13.647 -2.125 12.634 1.00 94.12 71 ALA A N 1
ATOM 520 C CA . ALA A 1 71 ? -13.606 -3.063 13.752 1.00 94.12 71 ALA A CA 1
ATOM 521 C C . ALA A 1 71 ? -13.723 -2.381 15.130 1.00 94.12 71 ALA A C 1
ATOM 523 O O . ALA A 1 71 ? -14.049 -3.042 16.116 1.00 94.12 71 ALA A O 1
ATOM 524 N N . VAL A 1 72 ? -13.482 -1.064 15.219 1.00 95.81 72 VAL A N 1
ATOM 525 C CA . VAL A 1 72 ? -13.645 -0.308 16.469 1.00 95.81 72 VAL A CA 1
ATOM 526 C C . VAL A 1 72 ? -15.129 -0.262 16.862 1.00 95.81 72 VAL A C 1
ATOM 528 O O . VAL A 1 72 ? -15.930 0.266 16.080 1.00 95.81 72 VAL A O 1
ATOM 531 N N . PRO A 1 73 ? -15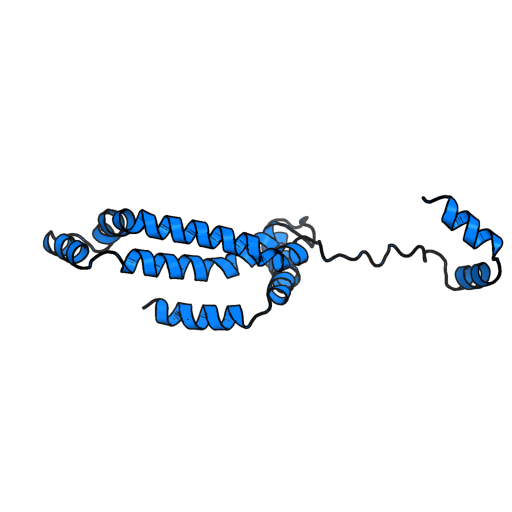.504 -0.723 18.075 1.00 94.88 73 PRO A N 1
ATOM 532 C CA . PRO A 1 73 ? -16.897 -0.780 18.513 1.00 94.88 73 PRO A CA 1
ATOM 533 C C . PRO A 1 73 ? -17.627 0.563 18.398 1.00 94.88 73 PRO A C 1
ATOM 535 O O . PRO A 1 73 ? -17.122 1.600 18.840 1.00 94.88 73 PRO A O 1
ATOM 538 N N . SER A 1 74 ? -18.853 0.542 17.865 1.00 93.81 74 SER A N 1
ATOM 539 C CA . SER A 1 74 ? -19.693 1.745 17.741 1.00 93.81 74 SER A CA 1
ATOM 540 C C . SER A 1 74 ? -20.017 2.385 19.093 1.00 93.81 74 SER A C 1
ATOM 542 O O . SER A 1 74 ? -20.113 3.607 19.167 1.00 93.81 74 SER A O 1
ATOM 544 N N . SER A 1 75 ? -20.067 1.599 20.174 1.00 96.25 75 SER A N 1
ATOM 545 C CA . SER A 1 75 ? -20.300 2.092 21.538 1.00 96.25 75 SER A CA 1
ATOM 546 C C . SER A 1 75 ? -19.283 3.152 21.975 1.00 96.25 75 SER A C 1
ATOM 548 O O . SER A 1 75 ? -19.656 4.133 22.611 1.00 96.25 75 SER A O 1
ATOM 550 N N . LEU A 1 76 ? -18.011 3.0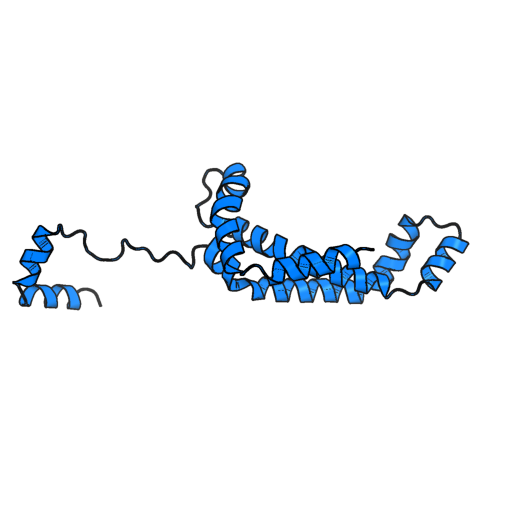28 21.576 1.00 94.81 76 LEU A N 1
ATOM 551 C CA . LEU A 1 76 ? -16.981 4.035 21.867 1.00 94.81 76 LEU A CA 1
ATOM 552 C C . LEU A 1 76 ? -17.242 5.354 21.126 1.00 94.81 76 LEU A C 1
ATOM 554 O O . LEU A 1 76 ? -16.962 6.441 21.636 1.00 94.81 76 LEU A O 1
ATOM 558 N N . ARG A 1 77 ? -17.790 5.265 19.911 1.00 93.75 77 ARG A N 1
ATOM 559 C CA . ARG A 1 77 ? -18.122 6.430 19.081 1.00 93.75 77 ARG A CA 1
ATOM 560 C C . ARG A 1 77 ? -19.367 7.135 19.613 1.00 93.75 77 ARG A C 1
ATOM 562 O O . ARG A 1 77 ? -19.388 8.361 19.676 1.00 93.75 77 ARG A O 1
ATOM 569 N N . GLU A 1 78 ? -20.365 6.366 20.031 1.00 94.88 78 GLU A N 1
ATOM 570 C CA . GLU A 1 78 ? -21.606 6.859 20.630 1.00 94.88 78 GLU A CA 1
ATOM 571 C C . GLU A 1 78 ? -21.366 7.486 22.004 1.00 94.88 78 GLU A C 1
ATOM 573 O O . GLU A 1 78 ? -21.853 8.585 22.251 1.00 94.88 78 GLU A O 1
ATOM 578 N N . ALA A 1 79 ? -20.535 6.876 22.856 1.00 95.06 79 ALA A N 1
ATOM 579 C CA . ALA A 1 79 ? -20.131 7.465 24.133 1.00 95.06 79 ALA A CA 1
ATOM 580 C C . ALA A 1 79 ? -19.433 8.820 23.933 1.00 95.06 79 ALA A C 1
ATOM 582 O O . ALA A 1 79 ? -19.735 9.796 24.616 1.00 95.06 79 ALA A O 1
ATOM 583 N N . SER A 1 80 ? -18.543 8.915 22.940 1.00 95.62 80 SER A N 1
ATOM 584 C CA . SER A 1 80 ? -17.898 10.178 22.578 1.00 95.62 80 SER A CA 1
ATOM 585 C C . SER A 1 80 ? -18.898 11.235 22.102 1.00 95.62 80 SER A C 1
ATOM 587 O O . SER A 1 80 ? -18.798 12.393 22.506 1.00 95.62 80 SER A O 1
ATOM 589 N N . ALA A 1 81 ? -19.868 10.844 21.273 1.00 94.44 81 ALA A N 1
ATOM 590 C CA . ALA A 1 81 ? -20.922 11.739 20.810 1.00 94.44 81 ALA A CA 1
ATOM 591 C C . ALA A 1 81 ? -21.844 12.192 21.958 1.00 94.44 81 ALA A C 1
ATOM 593 O O . ALA A 1 81 ? -22.213 13.363 22.005 1.00 94.44 81 ALA A O 1
ATOM 594 N N . GLY A 1 82 ? -22.153 11.307 22.914 1.00 95.75 82 GLY A N 1
ATOM 595 C CA . GLY A 1 82 ? -22.931 11.616 24.120 1.00 95.75 82 GLY A CA 1
ATOM 596 C C . GLY A 1 82 ? -22.249 12.624 25.051 1.00 95.75 82 GLY A C 1
ATOM 597 O O . GLY A 1 82 ? -22.925 13.385 25.733 1.00 95.75 82 GLY A O 1
ATOM 598 N N . LEU A 1 83 ? -20.916 12.704 25.009 1.00 94.75 83 LEU A N 1
ATOM 599 C CA . LEU A 1 83 ? -20.121 13.742 25.680 1.00 94.75 83 LEU A CA 1
ATOM 600 C C . LEU A 1 83 ? -20.038 15.061 24.879 1.00 94.75 83 LEU A C 1
ATOM 602 O O . LEU A 1 83 ? -19.269 15.952 25.234 1.00 94.75 83 LEU A O 1
ATOM 606 N N . GLY A 1 84 ? -20.782 15.192 23.775 1.00 95.12 84 GLY A N 1
ATOM 607 C CA . GLY A 1 84 ? -20.786 16.383 22.920 1.00 95.12 84 GLY A CA 1
ATOM 608 C C . GLY A 1 84 ? -19.565 16.511 22.000 1.00 95.12 84 GLY A C 1
ATOM 609 O O . GLY A 1 84 ? -19.320 17.583 21.440 1.00 95.12 84 GLY A O 1
ATOM 610 N N . ALA A 1 85 ? -18.770 15.450 21.823 1.00 95.19 85 ALA A N 1
ATOM 611 C CA . ALA A 1 85 ? -17.584 15.510 20.976 1.00 95.19 85 ALA A CA 1
ATOM 612 C C . ALA A 1 85 ? -17.939 15.566 19.479 1.00 95.19 85 ALA A C 1
ATOM 614 O O . ALA A 1 85 ? -18.832 14.878 18.984 1.00 95.19 85 ALA A O 1
ATOM 615 N N . LYS A 1 86 ? -17.171 16.356 18.718 1.00 96.12 86 LYS A N 1
ATOM 616 C CA . LYS A 1 86 ? -17.258 16.387 17.250 1.00 96.12 86 LYS A CA 1
ATOM 617 C C . LYS A 1 86 ? -16.709 15.089 16.652 1.00 96.12 86 LYS A C 1
ATOM 619 O O . LYS A 1 86 ? -15.724 14.544 17.146 1.00 96.12 86 LYS A O 1
ATOM 624 N N . ARG A 1 87 ? -17.244 14.679 15.494 1.00 92.94 87 ARG A N 1
ATOM 625 C CA . ARG A 1 87 ? -16.797 13.477 14.756 1.00 92.94 87 ARG A CA 1
ATOM 626 C C . ARG A 1 87 ? -15.286 13.437 14.508 1.00 92.94 87 ARG A C 1
ATOM 628 O O . ARG A 1 87 ? -14.680 12.386 14.653 1.00 92.94 87 ARG A O 1
ATOM 635 N N . VAL A 1 88 ? -14.671 14.576 14.175 1.00 95.75 88 VAL A N 1
ATOM 636 C CA . VAL A 1 88 ? -13.213 14.671 13.961 1.00 95.75 88 VAL A CA 1
ATOM 637 C C . VAL A 1 88 ? -12.446 14.319 15.239 1.00 95.75 88 VAL A C 1
ATOM 639 O O . VAL A 1 88 ? -11.492 13.546 15.190 1.00 95.75 88 VAL A O 1
ATOM 642 N N . THR A 1 89 ? -12.903 14.814 16.393 1.00 95.81 89 THR A N 1
ATOM 643 C CA . THR A 1 89 ? -12.319 14.498 17.701 1.00 95.81 89 THR A CA 1
ATOM 644 C C . THR A 1 89 ? -12.450 13.010 18.015 1.00 95.81 89 THR A C 1
ATOM 646 O O . THR A 1 89 ? -11.464 12.389 18.402 1.00 95.81 89 THR A O 1
ATOM 649 N N . THR A 1 90 ? -13.627 12.416 17.795 1.00 96.38 90 THR A N 1
ATOM 650 C CA . THR A 1 90 ? -13.864 10.974 17.986 1.00 96.38 90 THR A CA 1
ATOM 651 C C . THR A 1 90 ? -12.978 10.124 17.072 1.00 96.38 90 THR A C 1
ATOM 653 O O . THR A 1 90 ? -12.432 9.105 17.497 1.00 96.38 90 THR A O 1
ATOM 656 N N . THR A 1 91 ? -12.780 10.538 15.820 1.00 95.31 91 THR A N 1
ATOM 657 C CA . THR A 1 91 ? -11.897 9.825 14.892 1.00 95.31 91 THR A CA 1
ATOM 658 C C . THR A 1 91 ? -10.445 9.882 15.358 1.00 95.31 91 THR A C 1
ATOM 660 O O . THR A 1 91 ? -9.820 8.837 15.513 1.00 95.31 91 THR A O 1
ATOM 663 N N . ILE A 1 92 ? -9.919 11.078 15.634 1.00 96.75 92 ILE A N 1
ATOM 664 C CA . ILE A 1 92 ? -8.496 11.276 15.946 1.00 96.75 92 ILE A CA 1
ATOM 665 C C . ILE A 1 92 ? -8.127 10.748 17.334 1.00 96.75 92 ILE A C 1
ATOM 667 O O . ILE A 1 92 ? -7.060 10.168 17.495 1.00 96.75 92 ILE A O 1
ATOM 671 N N . ARG A 1 93 ? -8.983 10.94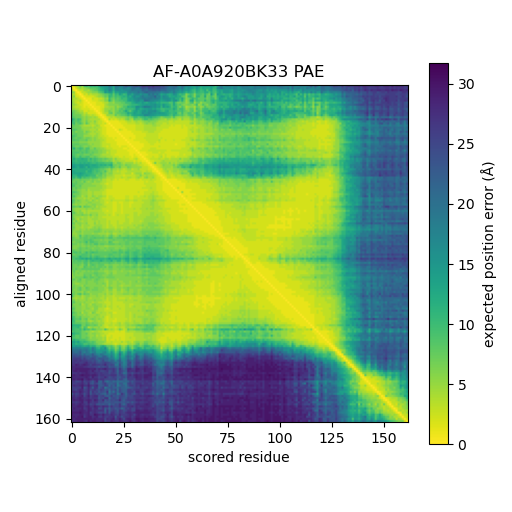5 18.345 1.00 95.50 93 ARG A N 1
ATOM 672 C CA . ARG A 1 93 ? -8.643 10.632 19.745 1.00 95.50 93 ARG A CA 1
ATOM 673 C C . ARG A 1 93 ? -9.117 9.269 20.229 1.00 95.50 93 ARG A C 1
ATOM 675 O O . ARG A 1 93 ? -8.640 8.820 21.262 1.00 95.50 93 ARG A O 1
ATOM 682 N N . ILE A 1 94 ? -10.057 8.631 19.534 1.00 96.06 94 ILE A N 1
ATOM 683 C CA . ILE A 1 94 ? -10.645 7.360 19.986 1.00 96.06 94 ILE A CA 1
ATOM 684 C C . ILE A 1 94 ? -10.475 6.297 18.913 1.00 96.06 94 ILE A C 1
ATOM 686 O O . ILE A 1 94 ? -9.858 5.268 19.156 1.00 96.06 94 ILE A O 1
ATOM 690 N N . THR A 1 95 ? -10.973 6.560 17.705 1.00 96.19 95 THR A N 1
ATOM 691 C CA . THR A 1 95 ? -11.017 5.537 16.653 1.00 96.19 95 THR A CA 1
ATOM 692 C C . THR A 1 95 ? -9.627 5.168 16.142 1.00 96.19 95 THR A C 1
ATOM 694 O O . THR A 1 95 ? -9.293 3.990 16.109 1.00 96.19 95 THR A O 1
ATOM 697 N N . ILE A 1 96 ? -8.820 6.155 15.739 1.00 96.81 96 ILE A N 1
ATOM 698 C CA . ILE A 1 96 ? -7.474 5.910 15.207 1.00 96.81 96 ILE A CA 1
ATOM 699 C C . ILE A 1 96 ? -6.594 5.213 16.258 1.00 96.81 96 ILE A C 1
ATOM 701 O O . ILE A 1 96 ? -6.038 4.170 15.922 1.00 96.81 96 ILE A O 1
ATOM 705 N N . PRO A 1 97 ? -6.519 5.685 17.523 1.00 96.00 97 PRO A N 1
ATOM 706 C CA . PRO A 1 97 ? -5.753 5.010 18.569 1.00 96.00 97 PRO A CA 1
ATOM 707 C C . PRO A 1 97 ? -6.223 3.579 18.850 1.00 96.00 97 PRO A C 1
ATOM 709 O O . PRO A 1 97 ? -5.398 2.682 18.989 1.00 96.00 97 PRO A O 1
ATOM 712 N N . ALA A 1 98 ? -7.537 3.341 18.880 1.00 96.44 98 ALA A N 1
ATOM 713 C CA . ALA A 1 98 ? -8.089 2.006 19.101 1.00 96.44 98 ALA A CA 1
ATOM 714 C C . ALA A 1 98 ? -7.833 1.043 17.926 1.00 96.44 98 ALA A C 1
ATOM 716 O O . ALA A 1 98 ? -7.772 -0.166 18.131 1.00 96.44 98 ALA A O 1
ATOM 717 N N . ALA A 1 99 ? -7.662 1.564 16.706 1.00 97.19 99 ALA A N 1
ATOM 718 C CA . ALA A 1 99 ? -7.417 0.780 15.496 1.00 97.19 99 ALA A CA 1
ATOM 719 C C . ALA A 1 99 ? -5.924 0.593 15.156 1.00 97.19 99 ALA A C 1
ATOM 721 O O . ALA A 1 99 ? -5.621 0.011 14.113 1.00 97.19 99 ALA A O 1
ATOM 722 N N . ILE A 1 100 ? -4.985 1.074 15.989 1.00 97.38 100 ILE A N 1
ATOM 723 C CA . ILE A 1 100 ? -3.542 1.085 15.668 1.00 97.38 100 ILE A CA 1
ATOM 724 C C . ILE A 1 100 ? -3.032 -0.297 15.256 1.00 97.38 100 ILE A C 1
ATOM 726 O O . ILE A 1 100 ? -2.319 -0.399 14.263 1.00 97.38 100 ILE A O 1
ATOM 730 N N . SER A 1 101 ? -3.408 -1.361 15.969 1.00 97.00 101 SER A N 1
ATOM 731 C CA . SER A 1 101 ? -2.946 -2.720 15.650 1.00 97.00 101 SER A CA 1
ATOM 732 C C . SER A 1 101 ? -3.347 -3.152 14.234 1.00 97.00 101 SER A C 1
ATOM 734 O O . SER A 1 101 ? -2.531 -3.714 13.505 1.00 97.00 101 SER A O 1
ATOM 736 N N . GLY A 1 102 ? -4.569 -2.823 13.809 1.00 96.81 102 GLY A N 1
ATOM 737 C CA . GLY A 1 102 ? -5.050 -3.094 12.456 1.00 96.81 102 GLY A CA 1
ATOM 738 C C . GLY A 1 102 ? -4.411 -2.191 11.397 1.00 96.81 102 GLY A C 1
ATOM 739 O O . GLY A 1 102 ? -4.089 -2.666 10.311 1.00 96.81 102 GLY A O 1
ATOM 740 N N . LEU A 1 103 ? -4.154 -0.917 11.710 1.00 97.31 103 LEU A N 1
ATOM 741 C CA . LEU A 1 103 ? -3.440 -0.006 10.805 1.00 97.31 103 LEU A CA 1
ATOM 742 C C . LEU A 1 103 ? -1.988 -0.453 10.586 1.00 97.31 103 LEU A C 1
ATOM 744 O O . LEU A 1 103 ? -1.516 -0.472 9.453 1.00 97.31 103 LEU A O 1
ATOM 748 N N . VAL A 1 104 ? -1.292 -0.878 11.644 1.00 97.81 104 VAL A N 1
ATOM 749 C CA . VAL A 1 104 ? 0.064 -1.441 11.544 1.00 97.81 104 VAL A CA 1
ATOM 750 C C . VAL A 1 104 ? 0.056 -2.707 10.687 1.00 97.81 104 VAL A C 1
ATOM 752 O O . VAL A 1 104 ? 0.896 -2.843 9.799 1.00 97.81 104 VAL A O 1
ATOM 755 N N . ALA A 1 105 ? -0.921 -3.597 10.882 1.00 97.12 105 ALA A N 1
ATOM 756 C CA . ALA A 1 105 ? -1.082 -4.772 10.030 1.00 97.12 105 ALA A CA 1
ATOM 757 C C . ALA A 1 105 ? -1.318 -4.386 8.557 1.00 97.12 105 ALA A C 1
ATOM 759 O O . ALA A 1 105 ? -0.686 -4.961 7.672 1.00 97.12 105 ALA A O 1
ATOM 760 N N . ALA A 1 106 ? -2.153 -3.376 8.285 1.00 96.19 106 ALA A N 1
ATOM 761 C CA . ALA A 1 106 ? -2.383 -2.859 6.935 1.00 96.19 106 ALA A CA 1
ATOM 762 C C . ALA A 1 106 ? -1.085 -2.367 6.272 1.00 96.19 106 ALA A C 1
ATOM 764 O O . ALA A 1 106 ? -0.841 -2.665 5.102 1.00 96.19 106 ALA A O 1
ATOM 765 N N . PHE A 1 107 ? -0.226 -1.665 7.020 1.00 96.00 107 PHE A N 1
ATOM 766 C CA . PHE A 1 107 ? 1.078 -1.219 6.526 1.00 96.00 107 PHE A CA 1
ATOM 767 C C . PHE A 1 107 ? 2.025 -2.381 6.227 1.00 96.00 107 PHE A C 1
ATOM 769 O O . PHE A 1 107 ? 2.636 -2.397 5.159 1.00 96.00 107 PHE A O 1
ATOM 776 N N . ILE A 1 108 ? 2.124 -3.365 7.124 1.00 96.88 108 ILE A N 1
ATOM 777 C CA . ILE A 1 108 ? 2.965 -4.553 6.910 1.00 96.88 108 ILE A CA 1
ATOM 778 C C . ILE A 1 108 ? 2.511 -5.294 5.646 1.00 96.88 108 ILE A C 1
ATOM 780 O O . ILE A 1 108 ? 3.331 -5.568 4.772 1.00 96.88 108 ILE A O 1
ATOM 784 N N . ILE A 1 109 ? 1.203 -5.535 5.502 1.00 94.56 109 ILE A N 1
ATOM 785 C CA . ILE A 1 109 ? 0.614 -6.178 4.318 1.00 94.56 109 ILE A CA 1
ATOM 786 C C . ILE A 1 109 ? 0.923 -5.380 3.046 1.00 94.56 109 ILE A C 1
ATOM 788 O O . ILE A 1 109 ? 1.288 -5.960 2.023 1.00 94.56 109 ILE A O 1
ATOM 792 N N . GLY A 1 110 ? 0.806 -4.052 3.105 1.00 93.94 110 GLY A N 1
ATOM 793 C CA . GLY A 1 110 ? 1.136 -3.164 1.995 1.00 93.94 110 GLY A CA 1
ATOM 794 C C . GLY A 1 110 ? 2.594 -3.281 1.553 1.00 93.94 110 GLY A C 1
ATOM 795 O O . GLY A 1 110 ? 2.868 -3.424 0.365 1.00 93.94 110 GLY A O 1
ATOM 796 N N . ILE A 1 111 ? 3.535 -3.291 2.497 1.00 94.31 111 ILE A N 1
ATOM 797 C CA . ILE A 1 111 ? 4.963 -3.455 2.193 1.00 94.31 111 ILE A CA 1
ATOM 798 C C . ILE A 1 111 ? 5.229 -4.836 1.586 1.00 94.31 111 ILE A C 1
ATOM 800 O O . ILE A 1 111 ? 5.914 -4.935 0.569 1.00 94.31 111 ILE A O 1
ATOM 804 N N . SER A 1 112 ? 4.649 -5.899 2.150 1.00 95.00 112 SER A N 1
ATOM 805 C CA . SER A 1 112 ? 4.773 -7.253 1.598 1.00 95.00 112 SER A CA 1
ATOM 806 C C . SER A 1 112 ? 4.250 -7.339 0.160 1.00 95.00 112 SER A C 1
ATOM 808 O O . SER A 1 112 ? 4.889 -7.957 -0.689 1.00 95.00 112 SER A O 1
ATOM 810 N N . ARG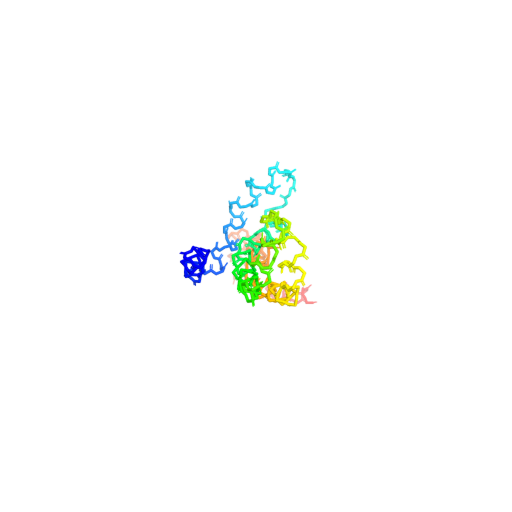 A 1 113 ? 3.122 -6.679 -0.134 1.00 91.31 113 ARG A N 1
ATOM 811 C CA . ARG A 1 113 ? 2.562 -6.570 -1.488 1.00 91.31 113 ARG A CA 1
ATOM 812 C C . ARG A 1 113 ? 3.510 -5.823 -2.422 1.00 91.31 113 ARG A C 1
ATOM 814 O O . ARG A 1 113 ? 3.787 -6.323 -3.503 1.00 91.31 113 ARG A O 1
ATOM 821 N N . ALA A 1 114 ? 4.024 -4.668 -2.001 1.00 91.06 114 ALA A N 1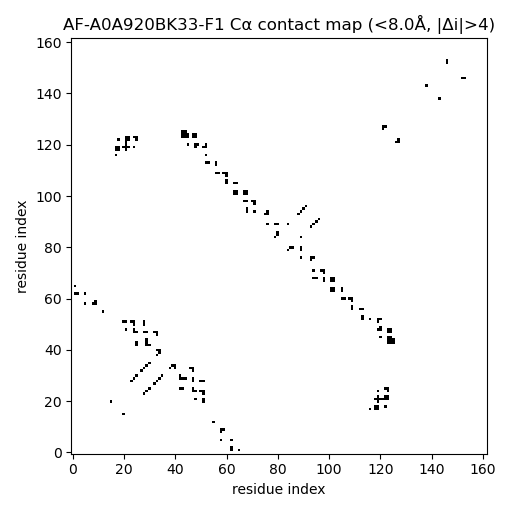
ATOM 822 C CA . ALA A 1 114 ? 4.925 -3.850 -2.809 1.00 91.06 114 ALA A CA 1
ATOM 823 C C . ALA A 1 114 ? 6.197 -4.614 -3.208 1.00 91.06 114 ALA A C 1
ATOM 825 O O . ALA A 1 114 ? 6.641 -4.518 -4.350 1.00 91.06 114 ALA A O 1
ATOM 826 N N . ILE A 1 115 ? 6.738 -5.428 -2.294 1.00 90.81 115 ILE A N 1
ATOM 827 C CA . ILE A 1 115 ? 7.851 -6.341 -2.586 1.00 90.81 115 ILE A CA 1
ATOM 828 C C . ILE A 1 115 ? 7.435 -7.395 -3.623 1.00 90.81 115 ILE A C 1
ATOM 830 O O . ILE A 1 115 ? 8.236 -7.745 -4.481 1.00 90.81 115 ILE A O 1
ATOM 834 N N . GLY A 1 116 ? 6.192 -7.880 -3.577 1.00 88.56 116 GLY A N 1
ATOM 835 C CA . GLY A 1 116 ? 5.642 -8.861 -4.518 1.00 88.56 116 GLY A CA 1
ATOM 836 C C . GLY A 1 116 ? 5.388 -8.341 -5.939 1.00 88.56 116 GLY A C 1
ATOM 837 O O . GLY A 1 116 ? 5.337 -9.144 -6.867 1.00 88.56 116 GLY A O 1
ATOM 838 N N . GLU A 1 117 ? 5.309 -7.024 -6.157 1.00 89.62 117 GLU A N 1
ATOM 839 C CA . GLU A 1 117 ? 5.130 -6.408 -7.487 1.00 89.62 117 GLU A CA 1
ATOM 840 C C . GLU A 1 117 ? 6.442 -6.340 -8.302 1.00 89.62 117 GLU A C 1
ATOM 842 O O . GLU A 1 117 ? 6.616 -5.476 -9.166 1.00 89.62 117 GLU A O 1
ATOM 847 N N . THR A 1 118 ? 7.381 -7.262 -8.050 1.00 88.69 118 THR A N 1
ATOM 848 C CA . THR A 1 118 ? 8.739 -7.314 -8.632 1.00 88.69 118 THR A CA 1
ATOM 849 C C . THR A 1 118 ? 8.768 -7.129 -10.145 1.00 88.69 118 THR A C 1
ATOM 851 O O . THR A 1 118 ? 9.716 -6.558 -10.672 1.00 88.69 118 THR A O 1
ATOM 854 N N . MET A 1 119 ? 7.721 -7.555 -10.850 1.00 87.94 119 MET A N 1
ATOM 855 C CA . MET A 1 119 ? 7.588 -7.411 -12.295 1.00 87.94 119 MET A CA 1
ATOM 856 C C . MET A 1 119 ? 7.434 -5.952 -12.750 1.00 87.94 119 MET A C 1
ATOM 858 O O . MET A 1 119 ? 8.028 -5.564 -13.756 1.00 87.94 119 MET A O 1
ATOM 862 N N . VAL A 1 120 ? 6.691 -5.128 -12.001 1.00 89.56 120 VAL A N 1
ATOM 863 C CA . VAL A 1 120 ? 6.558 -3.685 -12.269 1.00 89.56 120 VAL A CA 1
ATOM 864 C C . VAL A 1 120 ? 7.921 -3.023 -12.128 1.00 89.56 120 VAL A C 1
ATOM 866 O O . VAL A 1 120 ? 8.346 -2.293 -13.019 1.00 89.56 120 VAL A O 1
ATOM 869 N N . VAL A 1 121 ? 8.625 -3.324 -11.032 1.00 89.06 121 VAL A N 1
ATOM 870 C CA . VAL A 1 121 ? 9.950 -2.762 -10.741 1.00 89.06 121 VAL A CA 1
ATOM 871 C C . VAL A 1 121 ? 10.975 -3.224 -11.768 1.00 89.06 121 VAL A C 1
ATOM 873 O O . VAL A 1 121 ? 11.711 -2.402 -12.299 1.00 89.06 121 VAL A O 1
ATOM 876 N N . PHE A 1 122 ? 10.994 -4.515 -12.095 1.00 90.25 122 PHE A N 1
ATOM 877 C CA . PHE A 1 122 ? 11.911 -5.092 -13.071 1.00 90.25 122 PHE A CA 1
ATOM 878 C C . PHE A 1 122 ? 11.785 -4.417 -14.438 1.00 90.25 122 PHE A C 1
ATOM 880 O O . PHE A 1 122 ? 12.791 -4.069 -15.051 1.00 90.25 122 PHE A O 1
ATOM 887 N N . LEU A 1 123 ? 10.559 -4.176 -14.906 1.00 88.25 123 LEU A N 1
ATOM 888 C CA . LEU A 1 123 ? 10.339 -3.479 -16.170 1.00 88.25 123 LEU A CA 1
ATOM 889 C C . LEU A 1 123 ? 10.672 -1.987 -16.048 1.00 88.25 123 LEU A C 1
ATOM 891 O O . LEU A 1 123 ? 11.474 -1.477 -16.826 1.00 88.25 123 LEU A O 1
ATOM 895 N N . ALA A 1 124 ? 10.121 -1.297 -15.047 1.00 85.19 124 ALA A N 1
ATOM 896 C CA . ALA A 1 124 ? 10.254 0.152 -14.887 1.00 85.19 124 ALA A CA 1
ATOM 897 C C . ALA A 1 124 ? 11.686 0.628 -14.568 1.00 85.19 124 ALA A C 1
ATOM 899 O O . ALA A 1 124 ? 12.068 1.738 -14.941 1.00 85.19 124 ALA A O 1
ATOM 900 N N . ALA A 1 125 ? 12.484 -0.210 -13.904 1.00 84.12 125 ALA A N 1
ATOM 901 C CA . ALA A 1 125 ? 13.861 0.087 -13.514 1.00 84.12 125 ALA A CA 1
ATOM 902 C C . ALA A 1 125 ? 14.919 -0.459 -14.495 1.00 84.12 125 ALA A C 1
ATOM 904 O O . ALA A 1 125 ? 16.108 -0.363 -14.209 1.00 84.12 125 ALA A O 1
ATOM 905 N N . GLY A 1 126 ? 14.513 -1.000 -15.651 1.00 76.50 126 GLY A N 1
ATOM 906 C CA . GLY A 1 126 ? 15.441 -1.363 -16.733 1.00 76.50 126 GLY A CA 1
ATOM 907 C C . GLY A 1 126 ? 15.985 -2.790 -16.689 1.00 76.50 126 GLY A C 1
ATOM 908 O O . GLY A 1 126 ? 16.868 -3.131 -17.467 1.00 76.50 126 GLY A O 1
ATOM 909 N N . GLY A 1 127 ? 15.430 -3.668 -15.852 1.00 76.94 127 GLY A N 1
ATOM 910 C CA . GLY A 1 127 ? 15.764 -5.097 -15.860 1.00 76.94 127 GLY A CA 1
ATOM 911 C C . GLY A 1 127 ? 15.368 -5.811 -17.160 1.00 76.94 127 GLY A C 1
ATOM 912 O O . GLY A 1 127 ? 16.005 -6.786 -17.547 1.00 76.94 127 GLY A O 1
ATOM 913 N N . GLY A 1 128 ? 14.352 -5.303 -17.866 1.00 65.69 128 GLY A N 1
ATOM 914 C CA . GLY A 1 128 ? 13.902 -5.825 -19.163 1.00 65.69 128 GLY A CA 1
ATOM 915 C C . GLY A 1 128 ? 14.718 -5.364 -20.377 1.00 65.69 128 GLY A C 1
ATOM 916 O O . GLY A 1 128 ? 14.412 -5.777 -21.497 1.00 65.69 128 GLY A O 1
ATOM 917 N N . GLU A 1 129 ? 15.729 -4.508 -20.196 1.00 64.62 129 GLU A N 1
ATOM 918 C CA . GLU A 1 129 ? 16.555 -4.012 -21.297 1.00 64.62 129 GLU A CA 1
ATOM 919 C C . GLU A 1 129 ? 17.523 -5.107 -21.785 1.00 64.62 129 GLU A C 1
ATOM 921 O O . GLU A 1 129 ? 18.690 -5.189 -21.402 1.00 64.62 129 GLU A O 1
ATOM 926 N N . ILE A 1 130 ? 17.053 -5.977 -22.683 1.00 56.00 130 ILE A N 1
ATOM 927 C CA . ILE A 1 130 ? 17.961 -6.782 -23.501 1.00 56.00 130 ILE A CA 1
ATOM 928 C C . ILE A 1 130 ? 18.590 -5.822 -24.508 1.00 56.00 130 ILE A C 1
ATOM 930 O O . ILE A 1 130 ? 17.980 -5.496 -25.526 1.00 56.00 130 ILE A O 1
ATOM 934 N N . LYS A 1 131 ? 19.815 -5.355 -24.228 1.00 56.94 131 LYS A N 1
ATOM 935 C CA . LYS A 1 131 ? 20.644 -4.614 -25.189 1.00 56.94 131 LYS A CA 1
ATOM 936 C C . LYS A 1 131 ? 20.812 -5.445 -26.465 1.00 56.94 131 LYS A C 1
ATOM 938 O O . LYS A 1 131 ? 21.774 -6.200 -26.619 1.00 56.94 131 LYS A O 1
ATOM 943 N N . HIS A 1 132 ? 19.919 -5.242 -27.430 1.00 55.72 132 HIS A N 1
ATOM 944 C CA . HIS A 1 132 ? 19.979 -5.794 -28.787 1.00 55.72 132 HIS A CA 1
ATOM 945 C C . HIS A 1 132 ? 21.073 -5.116 -29.642 1.00 55.72 132 HIS A C 1
ATOM 947 O O . HIS A 1 132 ? 20.982 -5.053 -30.859 1.00 55.72 132 HIS A O 1
ATOM 953 N N . ASN A 1 133 ? 22.116 -4.585 -28.997 1.00 54.19 133 ASN A N 1
ATOM 954 C CA . ASN A 1 133 ? 23.321 -4.045 -29.627 1.00 54.19 133 ASN A CA 1
ATOM 955 C C . ASN A 1 133 ? 24.588 -4.801 -29.174 1.00 54.19 133 ASN A C 1
ATOM 957 O O . ASN A 1 133 ? 25.705 -4.340 -29.378 1.00 54.19 133 ASN A O 1
ATOM 961 N N . SER A 1 134 ? 24.409 -5.956 -28.519 1.00 52.09 134 SER A N 1
ATOM 962 C CA . SER A 1 134 ? 25.502 -6.804 -28.016 1.00 52.09 134 SER A CA 1
ATOM 963 C C . SER A 1 134 ? 25.906 -7.903 -28.996 1.00 52.09 134 SER A C 1
ATOM 965 O O . SER A 1 134 ? 26.908 -8.579 -28.774 1.00 52.09 134 SER A O 1
ATOM 967 N N . LEU A 1 135 ? 25.147 -8.107 -30.080 1.00 60.91 135 LEU A N 1
ATOM 968 C CA . LEU A 1 135 ? 25.660 -8.912 -31.178 1.00 60.91 135 LEU A CA 1
ATOM 969 C C . LEU A 1 135 ? 26.826 -8.125 -31.796 1.00 60.91 135 LEU A C 1
ATOM 971 O O . LEU A 1 135 ? 26.625 -6.976 -32.190 1.00 60.91 135 LEU A O 1
ATOM 975 N N . PRO A 1 136 ? 28.034 -8.705 -31.917 1.00 54.47 136 PRO A N 1
ATOM 976 C CA . PRO A 1 136 ? 29.181 -8.075 -32.568 1.00 54.47 136 PRO A CA 1
ATOM 977 C C . PRO A 1 136 ? 29.004 -8.016 -34.097 1.00 54.47 136 PRO A C 1
ATOM 979 O O . PRO A 1 136 ? 29.917 -8.310 -34.863 1.00 54.47 136 PRO A O 1
ATOM 982 N N . LEU A 1 137 ? 27.825 -7.615 -34.568 1.00 64.94 137 LEU A N 1
ATOM 983 C CA . LEU A 1 137 ? 27.535 -7.316 -35.963 1.00 64.94 137 LEU A CA 1
ATOM 984 C C . LEU A 1 137 ? 27.750 -5.818 -36.231 1.00 64.94 137 LEU A C 1
ATOM 986 O O . LEU A 1 137 ? 26.954 -5.170 -36.892 1.00 64.94 137 LEU A O 1
ATOM 990 N N . HIS A 1 138 ? 28.869 -5.273 -35.741 1.00 62.81 138 HIS A N 1
ATOM 991 C CA . HIS A 1 138 ? 29.509 -4.126 -36.405 1.00 62.81 138 HIS A CA 1
ATOM 992 C C . HIS A 1 138 ? 30.177 -4.549 -37.725 1.00 62.81 138 HIS A C 1
ATOM 994 O O . HIS A 1 138 ? 30.694 -3.721 -38.468 1.00 62.81 138 HIS A O 1
ATOM 1000 N N . LEU A 1 139 ? 30.167 -5.850 -38.023 1.00 65.62 139 LEU A N 1
ATOM 1001 C CA . LEU A 1 139 ? 30.504 -6.372 -39.329 1.00 65.62 139 LEU A CA 1
ATOM 1002 C C . LEU A 1 139 ? 29.336 -6.097 -40.279 1.00 65.62 139 LEU A C 1
ATOM 1004 O O . LEU A 1 139 ? 28.248 -6.648 -40.112 1.00 65.62 139 LEU A O 1
ATOM 1008 N N . SER A 1 140 ? 29.578 -5.266 -41.289 1.00 70.50 140 SER A N 1
ATOM 1009 C CA . SER A 1 140 ? 28.685 -5.113 -42.438 1.00 70.50 140 SER A CA 1
ATOM 1010 C C . SER A 1 140 ? 28.293 -6.492 -43.008 1.00 70.50 140 SER A C 1
ATOM 1012 O O . SER A 1 140 ? 29.076 -7.445 -42.906 1.00 70.50 140 SER A O 1
ATOM 1014 N N . PRO A 1 141 ? 27.125 -6.642 -43.663 1.00 68.50 141 PRO A N 1
ATOM 1015 C CA . PRO A 1 141 ? 26.723 -7.907 -44.294 1.00 68.50 141 PRO A CA 1
ATOM 1016 C C . PRO A 1 141 ? 27.801 -8.505 -45.219 1.00 68.50 141 PRO A C 1
ATOM 1018 O O . PRO A 1 141 ? 27.939 -9.725 -45.323 1.00 68.50 141 PRO A O 1
ATOM 1021 N N . ALA A 1 142 ? 28.634 -7.646 -45.819 1.00 69.25 142 ALA A N 1
ATOM 1022 C CA . ALA A 1 142 ? 29.797 -8.035 -46.609 1.00 69.25 142 ALA A CA 1
ATOM 1023 C C . ALA A 1 142 ? 30.871 -8.766 -45.777 1.00 69.25 142 ALA A C 1
ATOM 1025 O O . ALA A 1 142 ? 31.387 -9.795 -46.207 1.00 69.25 142 ALA A O 1
ATOM 1026 N N . GLN A 1 143 ? 31.164 -8.310 -44.560 1.00 67.75 143 GLN A N 1
ATOM 1027 C CA . GLN A 1 143 ? 32.162 -8.921 -43.674 1.00 67.75 143 GLN A CA 1
ATOM 1028 C C . GLN A 1 143 ? 31.700 -10.275 -43.103 1.00 67.7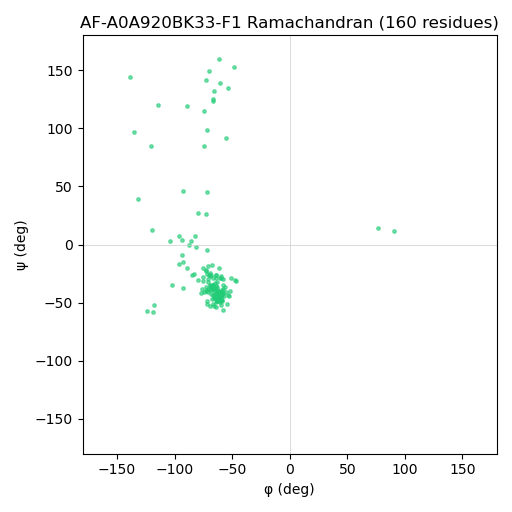5 143 GLN A C 1
ATOM 1030 O O . GLN A 1 143 ? 32.511 -11.189 -42.953 1.00 67.75 143 GLN A O 1
ATOM 1035 N N . LEU A 1 144 ? 30.395 -10.465 -42.867 1.00 70.00 144 LEU A N 1
ATOM 1036 C CA . LEU A 1 144 ? 29.835 -11.765 -42.455 1.00 70.00 144 LEU A CA 1
ATOM 1037 C C . LEU A 1 144 ? 29.922 -12.816 -43.561 1.00 70.00 144 LEU A C 1
ATOM 1039 O O . LEU A 1 144 ? 30.193 -13.986 -43.286 1.00 70.00 144 LEU A O 1
ATOM 1043 N N . SER A 1 145 ? 29.744 -12.393 -44.815 1.00 70.31 145 SER A N 1
ATOM 1044 C CA . SER A 1 145 ? 29.918 -13.276 -45.969 1.00 70.31 145 SER A CA 1
ATOM 1045 C C . SER A 1 145 ? 31.369 -13.753 -46.114 1.00 70.31 145 SER A C 1
ATOM 1047 O O . SER A 1 145 ? 31.593 -14.903 -46.479 1.00 70.31 145 SER A O 1
ATOM 1049 N N . GLN A 1 146 ? 32.349 -12.922 -45.738 1.00 70.25 146 GLN A N 1
ATOM 1050 C CA . GLN A 1 146 ? 33.771 -13.276 -45.765 1.00 70.25 146 GLN A CA 1
ATOM 1051 C C . GLN A 1 146 ? 34.170 -14.194 -44.600 1.00 70.25 146 GLN A C 1
ATOM 1053 O O . GLN A 1 146 ? 34.903 -15.161 -44.806 1.00 70.25 146 GLN A O 1
ATOM 1058 N N . LEU A 1 147 ? 33.625 -13.975 -43.396 1.00 68.31 147 LEU A N 1
ATOM 1059 C CA . LEU A 1 147 ? 33.840 -14.880 -42.259 1.00 68.31 147 LEU A CA 1
ATOM 1060 C C . LEU A 1 147 ? 33.152 -16.243 -42.423 1.00 68.31 147 LEU A C 1
ATOM 1062 O O . LEU A 1 147 ? 33.618 -17.227 -41.845 1.00 68.31 147 LEU A O 1
ATOM 1066 N N . ARG A 1 148 ? 32.083 -16.337 -43.231 1.00 73.19 148 ARG A N 1
ATOM 1067 C CA . ARG A 1 148 ? 31.429 -17.616 -43.565 1.00 73.19 148 ARG A CA 1
ATOM 1068 C C . ARG A 1 148 ? 32.390 -18.598 -44.246 1.00 73.19 148 ARG A C 1
ATOM 1070 O O . ARG A 1 148 ? 32.239 -19.803 -44.069 1.00 73.19 148 ARG A O 1
ATOM 1077 N N . TRP A 1 149 ? 33.388 -18.086 -44.965 1.00 76.56 149 TRP A N 1
ATOM 1078 C CA . TRP A 1 149 ? 34.348 -18.878 -45.738 1.00 76.56 149 TRP A CA 1
ATOM 1079 C C . TRP A 1 149 ? 35.736 -19.002 -45.091 1.00 76.56 149 TRP A C 1
ATOM 1081 O O . TRP A 1 149 ? 36.615 -19.632 -45.672 1.00 76.56 149 TRP A O 1
ATOM 1091 N N . GLN A 1 150 ? 35.949 -18.457 -43.886 1.00 74.62 150 GLN A N 1
ATOM 1092 C CA . GLN A 1 150 ? 37.237 -18.523 -43.177 1.00 74.62 150 GLN A CA 1
ATOM 1093 C C . GLN A 1 150 ? 37.104 -19.215 -41.805 1.00 74.62 150 GLN A C 1
ATOM 1095 O O . GLN A 1 150 ? 36.980 -18.555 -40.769 1.00 74.62 150 GLN A O 1
ATOM 1100 N N . PRO A 1 151 ? 37.175 -20.562 -41.756 1.00 65.94 151 PRO A N 1
ATOM 1101 C CA . PRO A 1 151 ? 36.963 -21.333 -40.528 1.00 65.94 151 PRO A CA 1
ATOM 1102 C C . PRO A 1 151 ? 37.990 -21.049 -39.423 1.00 65.94 151 PRO A C 1
ATOM 1104 O O . PRO A 1 151 ? 37.649 -21.093 -38.244 1.00 65.94 151 PRO A O 1
ATOM 1107 N N . ARG A 1 152 ? 39.244 -20.726 -39.782 1.00 68.19 152 ARG A N 1
ATOM 1108 C CA . ARG A 1 152 ? 40.326 -20.497 -38.804 1.00 68.19 152 ARG A CA 1
ATOM 1109 C C . ARG A 1 152 ? 40.148 -19.217 -37.984 1.00 68.19 152 ARG A C 1
ATOM 1111 O O . ARG A 1 152 ? 40.465 -19.220 -36.800 1.00 68.19 152 ARG A O 1
ATOM 1118 N N . GLN A 1 153 ? 39.621 -18.147 -38.579 1.00 63.81 153 GLN A N 1
ATOM 1119 C CA . GLN A 1 153 ? 39.456 -16.867 -37.878 1.00 63.81 153 GLN A CA 1
ATOM 1120 C C . GLN A 1 153 ? 38.274 -16.890 -36.900 1.00 63.81 153 GLN A C 1
ATOM 1122 O O . GLN A 1 153 ? 38.356 -16.292 -35.830 1.00 63.81 153 GLN A O 1
ATOM 1127 N N . ARG A 1 154 ? 37.213 -17.660 -37.200 1.00 61.97 154 ARG A N 1
ATOM 1128 C CA . ARG A 1 154 ? 36.071 -17.857 -36.284 1.00 61.97 154 ARG A CA 1
ATOM 1129 C C . ARG A 1 154 ? 36.485 -18.433 -34.927 1.00 61.97 154 ARG A C 1
ATOM 1131 O O . ARG A 1 154 ? 35.886 -18.078 -33.918 1.00 61.97 154 ARG A O 1
ATOM 1138 N N . LEU A 1 155 ? 37.494 -19.303 -34.903 1.00 64.88 155 LEU A N 1
ATOM 1139 C CA . LEU A 1 155 ? 37.972 -19.941 -33.675 1.00 64.88 155 LEU A CA 1
ATOM 1140 C C . LEU A 1 155 ? 38.834 -18.986 -32.839 1.00 64.88 155 LEU A C 1
ATOM 1142 O O . LEU A 1 155 ? 38.639 -18.901 -31.633 1.00 64.88 155 LEU A O 1
ATOM 1146 N N . GLN A 1 156 ? 39.716 -18.198 -33.460 1.00 59.78 156 GLN A N 1
ATOM 1147 C CA . GLN A 1 156 ? 40.589 -17.268 -32.726 1.00 59.78 156 GLN A CA 1
ATOM 1148 C C . GLN A 1 156 ? 39.811 -16.169 -31.984 1.00 59.78 156 GLN A C 1
ATOM 1150 O O . GLN A 1 156 ? 40.160 -15.819 -30.861 1.00 59.78 156 GLN A O 1
ATOM 1155 N N . ILE A 1 157 ? 38.708 -15.686 -32.563 1.00 61.84 157 ILE A N 1
ATOM 1156 C CA . ILE A 1 157 ? 37.860 -14.654 -31.942 1.00 61.84 157 ILE A CA 1
ATOM 1157 C C . ILE A 1 157 ? 37.075 -15.218 -30.740 1.00 61.84 157 ILE A C 1
ATOM 1159 O O . ILE A 1 157 ? 36.799 -14.485 -29.792 1.00 61.84 157 ILE A O 1
ATOM 1163 N N . GLY A 1 158 ? 36.739 -16.515 -30.760 1.00 59.22 158 GLY A N 1
ATOM 1164 C CA . GLY A 1 158 ? 36.046 -17.196 -29.662 1.00 59.22 158 GLY A CA 1
ATOM 1165 C C . GLY A 1 158 ? 36.937 -17.507 -28.454 1.00 59.22 158 GLY A C 1
ATOM 1166 O O . GLY A 1 158 ? 36.439 -17.535 -27.337 1.00 59.22 158 GLY A O 1
ATOM 1167 N N . PHE A 1 159 ? 38.246 -17.694 -28.658 1.00 55.59 159 PHE A N 1
ATOM 1168 C CA . PHE A 1 159 ? 39.196 -18.021 -27.583 1.00 55.59 159 PHE A CA 1
ATOM 1169 C C . PHE A 1 159 ? 39.814 -16.800 -26.889 1.00 55.59 159 PHE A C 1
ATOM 1171 O O . PHE A 1 159 ? 40.293 -16.923 -25.769 1.00 55.59 159 PHE A O 1
ATOM 1178 N N . GLN A 1 160 ? 39.807 -15.621 -27.516 1.00 50.75 160 GLN A N 1
ATOM 1179 C CA . GLN A 1 160 ? 40.424 -14.414 -26.946 1.00 50.75 160 GLN A CA 1
ATOM 1180 C C . GLN A 1 160 ? 39.481 -13.608 -26.030 1.00 50.75 160 GLN A C 1
ATOM 1182 O O . GLN A 1 160 ? 39.865 -12.560 -25.517 1.00 50.75 160 GLN A O 1
ATOM 1187 N N . LYS A 1 161 ? 38.234 -14.066 -25.855 1.00 56.66 161 LYS A N 1
ATOM 1188 C CA . LYS A 1 161 ? 37.183 -13.389 -25.077 1.00 56.66 161 LYS A CA 1
ATOM 1189 C C . LYS A 1 161 ? 36.471 -14.337 -24.100 1.00 56.66 161 LYS A C 1
ATOM 1191 O O . LYS A 1 161 ? 35.250 -14.261 -23.962 1.00 56.66 161 LYS A O 1
ATOM 1196 N N . VAL A 1 162 ? 37.236 -15.229 -23.469 1.00 49.34 162 VAL A N 1
ATOM 1197 C CA . VAL A 1 162 ? 36.857 -15.932 -22.231 1.00 49.34 162 VAL A CA 1
ATOM 1198 C C . VAL A 1 162 ? 37.769 -15.437 -21.122 1.00 49.34 162 VAL A C 1
ATOM 1200 O O . VAL A 1 162 ? 38.983 -15.321 -21.402 1.00 49.34 162 VAL A O 1
#

pLDDT: mean 83.72, std 13.32, range [49.34, 97.81]

Mean predicted aligned error: 11.51 Å

Sequence (162 aa):
MVRKWLKPLLEILAGIPSVVLGFFALRWITPNIVQNINADAPGFTLAAAGIGVGILTIPLIASVSEDALAAVPSSLREASAGLGAKRVTTTIRITIPAAISGLVAAFIIGISRAIGETMVVFLAAGGGEIKHNSLPLHLSPAQLSQLRWQPRQRLQIGFQKV

Nearest PDB structures (foldseek):
  2onk-assembly2_I  TM=8.055E-01  e=1.023E-02  Archaeoglobus fulgidus
  3d31-assembly1_C  TM=7.437E-01  e=1.786E-02  unclassified
  7ahd-assembly1_B  TM=8.813E-01  e=7.771E-02  Lactococcus lactis subsp. lactis
  7ahh-assembly1_B  TM=8.322E-01  e=1.001E-01  Lactococcus lactis subsp. lactis
  7ahd-assembly1_A  TM=6.501E-01  e=1.662E-01  Lactococcus lactis subsp. lactis